Protein AF-A0A3M1D0J6-F1 (afdb_monomer)

Solvent-accessible surface area (backbone atoms only — not comparable to full-atom values): 3641 Å² total; per-residue (Å²): 111,72,70,58,56,52,52,51,52,53,52,55,53,54,52,57,64,74,64,64,60,48,78,47,80,46,54,17,34,54,90,47,30,68,60,50,42,54,50,37,53,60,48,30,74,77,35,83,54,43,48,68,47,62,40,58,68,32,56,64,54,48,71,103

Secondary structure (DSSP, 8-state):
-HHHHHHHHHHHHHHHHHT--EEEEEE--TTTHHHHHHHHHHHHHH-TTEEEEEE-S-HHHHH-

Foldseek 3Di:
DVVVVVVVVVVVVVVVVVLQAAEAEAEAAPVCQVVVVVVQVVVCVVPVSYHYHGYYDYHVVRVD

Sequence (64 aa):
MKKLTILAAVVALGISLAFAGTTITVKGSDTLVRLGQRWAEVYMQKHPGVTIQVSGGGSGTGIA

Structure (mmCIF, N/CA/C/O backbone):
data_AF-A0A3M1D0J6-F1
#
_entry.id   AF-A0A3M1D0J6-F1
#
loop_
_atom_site.group_PDB
_atom_site.id
_atom_site.type_symbol
_atom_site.label_atom_id
_atom_site.label_alt_id
_atom_site.label_comp_id
_atom_site.label_asym_id
_atom_site.label_entity_id
_atom_site.label_seq_id
_atom_site.pdbx_PDB_ins_code
_atom_site.Cartn_x
_atom_site.Cartn_y
_atom_site.Cartn_z
_atom_site.occupancy
_atom_site.B_iso_or_equiv
_atom_site.auth_seq_id
_atom_site.auth_comp_id
_atom_site.auth_asym_id
_atom_site.auth_atom_id
_atom_site.pdbx_PDB_model_num
ATOM 1 N N . MET A 1 1 ? -22.840 3.347 41.169 1.00 61.59 1 MET A N 1
ATOM 2 C CA . MET A 1 1 ? -22.720 3.966 39.826 1.00 61.59 1 MET A CA 1
ATOM 3 C C . MET A 1 1 ? -21.275 4.079 39.338 1.00 61.59 1 MET A C 1
ATOM 5 O O . MET A 1 1 ? -21.026 3.665 38.220 1.00 61.59 1 MET A O 1
ATOM 9 N N . LYS A 1 2 ? -20.306 4.509 40.171 1.00 64.50 2 LYS A N 1
ATOM 10 C CA . LYS A 1 2 ? -18.872 4.609 39.798 1.00 64.50 2 LYS A CA 1
ATOM 11 C C . LYS A 1 2 ? -18.237 3.304 39.273 1.00 64.50 2 LYS A C 1
ATOM 13 O O . LYS A 1 2 ? -17.434 3.333 38.355 1.00 64.50 2 LYS A O 1
ATOM 18 N N . LYS A 1 3 ? -18.624 2.146 39.828 1.00 69.25 3 LYS A N 1
ATOM 19 C CA . LYS A 1 3 ? -18.151 0.825 39.363 1.00 69.25 3 LYS A CA 1
ATOM 20 C C . LYS A 1 3 ? -18.658 0.472 37.956 1.00 69.25 3 LYS A C 1
ATOM 22 O O . LYS A 1 3 ? -17.953 -0.185 37.205 1.00 69.25 3 LYS A O 1
ATOM 27 N N . LEU A 1 4 ? -19.858 0.941 37.600 1.00 78.81 4 LEU A N 1
ATOM 28 C CA . LEU A 1 4 ? -20.483 0.680 36.302 1.00 78.81 4 LEU A CA 1
ATOM 29 C C . LEU A 1 4 ? -19.856 1.550 35.202 1.00 78.81 4 LEU A C 1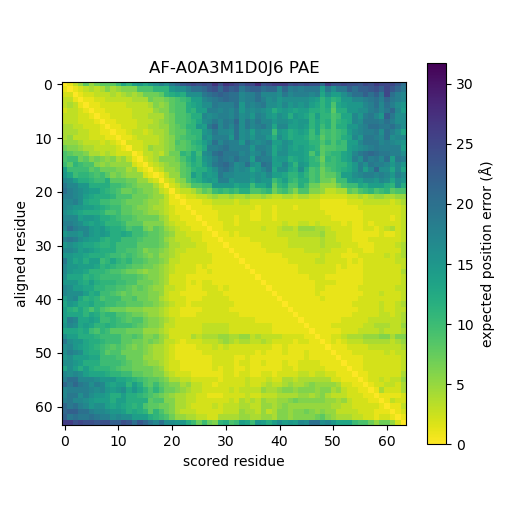
ATOM 31 O O . LEU A 1 4 ? -19.618 1.063 34.104 1.00 78.81 4 LEU A O 1
ATOM 35 N N . THR A 1 5 ? -19.504 2.802 35.519 1.00 82.00 5 THR A N 1
ATOM 36 C CA . THR A 1 5 ? -18.757 3.677 34.602 1.00 82.00 5 THR A CA 1
ATOM 37 C C . THR A 1 5 ? -17.331 3.193 34.350 1.00 82.00 5 THR A C 1
ATOM 39 O O . THR A 1 5 ? -16.874 3.252 33.214 1.00 82.00 5 THR A O 1
ATOM 42 N N . ILE A 1 6 ? -16.640 2.658 35.364 1.00 83.56 6 ILE A N 1
ATOM 43 C CA . ILE A 1 6 ? -15.302 2.068 35.179 1.00 83.56 6 ILE A CA 1
ATOM 44 C C . ILE A 1 6 ? -15.376 0.830 34.275 1.00 83.56 6 ILE A C 1
ATOM 46 O O . ILE A 1 6 ? -14.574 0.695 33.356 1.00 83.56 6 ILE A O 1
ATOM 50 N N . LEU A 1 7 ? -16.363 -0.046 34.483 1.00 84.94 7 LEU A N 1
ATOM 51 C CA . LEU A 1 7 ? -16.526 -1.245 33.660 1.00 84.94 7 LEU A CA 1
ATOM 52 C C . LEU A 1 7 ? -16.840 -0.900 32.194 1.00 84.94 7 LEU A C 1
ATOM 54 O O . LEU A 1 7 ? -16.253 -1.486 31.288 1.00 84.94 7 LEU A O 1
ATOM 58 N N . ALA A 1 8 ? -17.700 0.096 31.956 1.00 85.06 8 ALA A N 1
ATOM 59 C CA . ALA A 1 8 ? -18.005 0.580 30.610 1.00 85.06 8 ALA A CA 1
ATOM 60 C C . ALA A 1 8 ? -16.767 1.159 29.898 1.00 85.06 8 ALA A C 1
ATOM 62 O O . ALA A 1 8 ? -16.561 0.895 28.715 1.00 85.06 8 ALA A O 1
ATOM 63 N N . ALA A 1 9 ? -15.911 1.891 30.620 1.00 83.81 9 ALA A N 1
ATOM 64 C CA . ALA A 1 9 ? -14.667 2.429 30.071 1.00 83.81 9 ALA A CA 1
ATOM 65 C C . ALA A 1 9 ? -13.665 1.322 29.691 1.00 83.81 9 ALA A C 1
ATOM 67 O O . ALA A 1 9 ? -13.040 1.397 28.635 1.00 83.81 9 ALA A O 1
ATOM 68 N N . VAL A 1 10 ? -13.546 0.267 30.507 1.00 84.81 10 VAL A N 1
ATOM 69 C CA . VAL A 1 10 ? -12.659 -0.878 30.222 1.00 84.81 10 VAL A CA 1
ATOM 70 C C . VAL A 1 10 ? -13.135 -1.665 28.997 1.00 84.81 10 VAL A C 1
ATOM 72 O O . VAL A 1 10 ? -12.323 -2.030 28.148 1.00 84.81 10 VA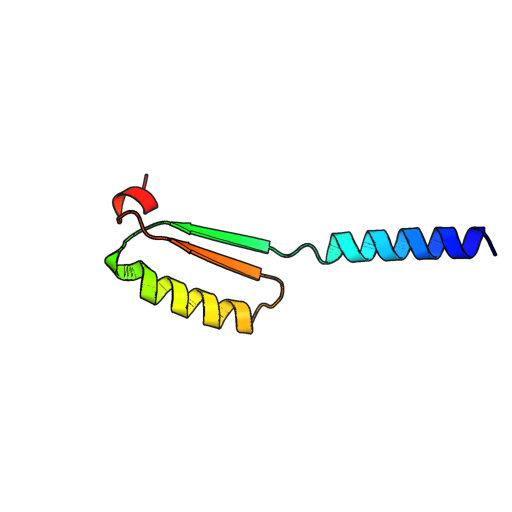L A O 1
ATOM 75 N N . VAL A 1 11 ? -14.446 -1.876 28.859 1.00 85.19 11 VAL A N 1
ATOM 76 C CA . VAL A 1 11 ? -15.029 -2.548 27.685 1.00 85.19 11 VAL A CA 1
ATOM 77 C C . VAL A 1 11 ? -14.826 -1.716 26.414 1.00 85.19 11 VAL A C 1
ATOM 79 O O . VAL A 1 11 ? -14.399 -2.258 25.397 1.00 85.19 11 VAL A O 1
ATOM 82 N N . ALA A 1 12 ? -15.052 -0.401 26.469 1.00 79.06 12 ALA A N 1
ATOM 83 C CA . ALA A 1 12 ? -14.827 0.490 25.327 1.00 79.06 12 ALA A CA 1
ATOM 84 C C . ALA A 1 12 ? -13.354 0.500 24.867 1.00 79.06 12 ALA A C 1
ATOM 86 O O . ALA A 1 12 ? -13.069 0.508 23.665 1.00 79.06 12 ALA A O 1
ATOM 87 N N . LEU A 1 13 ? -12.414 0.435 25.815 1.00 79.56 13 LEU A N 1
ATOM 88 C CA . LEU A 1 13 ? -10.985 0.367 25.514 1.00 79.56 13 LEU A CA 1
ATOM 89 C C . LEU A 1 13 ? -10.592 -0.983 24.888 1.00 79.56 13 LEU A C 1
ATOM 91 O O . LEU A 1 13 ? -9.842 -1.013 23.914 1.00 79.56 13 LEU A O 1
ATOM 95 N N . GLY A 1 14 ? -11.143 -2.092 25.396 1.00 76.38 14 GLY A N 1
ATOM 96 C CA . GLY A 1 14 ? -10.909 -3.433 24.846 1.00 76.38 14 GLY A CA 1
ATOM 97 C C . GLY A 1 14 ? -11.447 -3.606 23.422 1.00 76.38 14 GLY A C 1
ATOM 98 O O . GLY A 1 14 ? -10.787 -4.214 22.583 1.00 76.38 14 GLY A O 1
ATOM 99 N N . ILE A 1 15 ? -12.604 -3.009 23.122 1.00 72.94 15 ILE A N 1
ATOM 100 C CA . ILE A 1 15 ? -13.187 -3.001 21.773 1.00 72.94 15 ILE A CA 1
ATOM 101 C C . ILE A 1 15 ? -12.278 -2.237 20.802 1.00 72.94 15 ILE A C 1
ATOM 103 O O . ILE A 1 15 ? -11.975 -2.733 19.723 1.00 72.94 15 ILE A O 1
ATOM 107 N N . SER A 1 16 ? -11.777 -1.067 21.199 1.00 69.19 16 SER A N 1
ATOM 108 C CA . SER A 1 16 ? -10.916 -0.235 20.344 1.00 69.19 16 SER A CA 1
ATOM 109 C C . SER A 1 16 ? -9.626 -0.950 19.916 1.00 69.19 16 SER A C 1
ATOM 111 O O . SER A 1 16 ? -9.191 -0.807 18.777 1.00 69.19 16 SER A O 1
ATOM 113 N N . LEU A 1 17 ? -9.042 -1.764 20.803 1.00 65.94 17 LEU A N 1
ATOM 114 C CA . LEU A 1 17 ? -7.851 -2.570 20.506 1.00 65.94 17 LEU A CA 1
ATOM 115 C C . LEU A 1 17 ? -8.141 -3.728 19.538 1.00 65.94 17 LEU A C 1
ATOM 117 O O . LEU A 1 17 ? -7.282 -4.077 18.732 1.00 65.94 17 LEU A O 1
ATOM 121 N N . ALA A 1 18 ? -9.345 -4.304 19.583 1.00 65.88 18 ALA A N 1
ATOM 122 C CA . ALA A 1 18 ? -9.754 -5.386 18.685 1.00 65.88 18 ALA A CA 1
ATOM 123 C C . ALA A 1 18 ? -10.038 -4.909 17.246 1.00 65.88 18 ALA A C 1
ATOM 125 O O . ALA A 1 18 ? -9.980 -5.708 16.31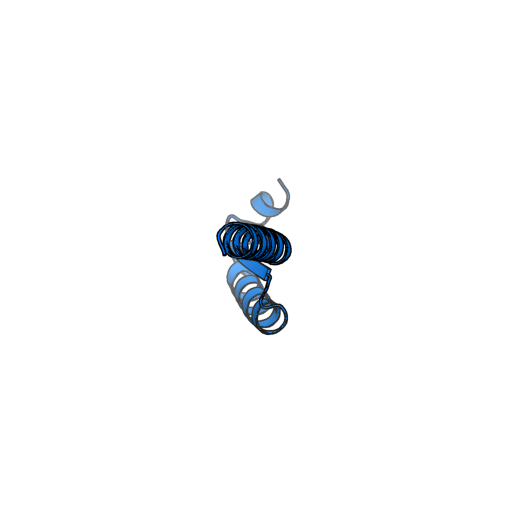5 1.00 65.88 18 ALA A O 1
ATOM 126 N N . PHE A 1 19 ? -10.316 -3.614 17.057 1.00 66.00 19 PHE A N 1
ATOM 127 C CA . PHE A 1 19 ? -10.588 -2.991 15.755 1.00 66.00 19 PHE A CA 1
ATOM 128 C C . PHE A 1 19 ? -9.387 -2.219 15.178 1.00 66.00 19 PHE A C 1
ATOM 130 O O . PHE A 1 19 ? -9.562 -1.360 14.313 1.00 66.00 19 PHE A O 1
ATOM 137 N N . ALA A 1 20 ? -8.161 -2.508 15.625 1.00 73.56 20 ALA A N 1
ATOM 138 C CA . ALA A 1 20 ? -6.964 -1.932 15.020 1.00 73.56 20 ALA A CA 1
ATOM 139 C C . ALA A 1 20 ? -6.842 -2.390 13.552 1.00 73.56 20 ALA A C 1
ATOM 141 O O . ALA A 1 20 ? -6.593 -3.562 13.268 1.00 73.56 20 ALA A O 1
ATOM 142 N N . GLY A 1 21 ? -7.057 -1.466 12.612 1.00 80.44 21 GLY A N 1
ATOM 143 C CA . GLY A 1 21 ? -6.947 -1.743 11.181 1.00 80.44 21 GLY A CA 1
ATOM 144 C C . GLY A 1 21 ? -5.525 -2.138 10.767 1.00 80.44 21 GLY A C 1
ATOM 145 O O . GLY A 1 21 ? -4.541 -1.727 11.381 1.00 80.44 21 GLY A O 1
ATOM 146 N N . THR A 1 22 ? -5.408 -2.935 9.707 1.00 91.88 22 THR A N 1
ATOM 147 C CA . THR A 1 22 ? -4.121 -3.349 9.131 1.00 91.88 22 THR A CA 1
ATOM 148 C C . THR A 1 22 ? -3.696 -2.375 8.038 1.00 91.88 22 THR A C 1
ATOM 150 O O . THR A 1 22 ? -4.463 -2.116 7.114 1.00 91.88 22 THR A O 1
ATOM 153 N N . THR A 1 23 ? -2.460 -1.882 8.091 1.00 95.31 23 THR A N 1
ATOM 154 C CA . THR A 1 23 ? -1.890 -1.045 7.024 1.00 95.31 23 THR A CA 1
ATOM 155 C C . THR A 1 23 ? -0.844 -1.828 6.241 1.00 95.31 23 THR A C 1
ATOM 157 O O . THR A 1 23 ? 0.063 -2.412 6.830 1.00 95.31 23 THR A O 1
ATOM 160 N N . ILE A 1 24 ? -0.960 -1.825 4.914 1.00 96.19 24 ILE A N 1
ATOM 161 C CA . ILE A 1 24 ? -0.036 -2.471 3.979 1.00 96.19 24 ILE A CA 1
ATOM 162 C C . ILE A 1 24 ? 0.575 -1.391 3.089 1.00 96.19 24 ILE A C 1
ATOM 164 O O . ILE A 1 24 ? -0.146 -0.651 2.421 1.00 96.19 24 ILE A O 1
ATOM 168 N N . THR A 1 25 ? 1.901 -1.336 3.029 1.00 96.38 25 THR A N 1
ATOM 169 C CA . THR A 1 25 ? 2.624 -0.425 2.137 1.00 96.38 25 THR A CA 1
ATOM 170 C C . THR A 1 25 ? 3.292 -1.217 1.026 1.00 96.38 25 THR A C 1
ATOM 172 O O . THR A 1 25 ? 4.040 -2.156 1.281 1.00 96.38 25 THR A O 1
ATOM 175 N N . VAL A 1 26 ? 3.032 -0.820 -0.214 1.00 95.69 26 VAL A N 1
ATOM 176 C CA . VAL A 1 26 ? 3.590 -1.410 -1.427 1.00 95.69 26 VAL A CA 1
ATOM 177 C C . VAL A 1 26 ? 4.429 -0.349 -2.126 1.00 95.69 26 VAL A C 1
ATOM 179 O O . VAL A 1 26 ? 3.932 0.722 -2.489 1.00 95.69 26 VAL A O 1
ATOM 182 N N . LYS A 1 27 ? 5.710 -0.647 -2.328 1.00 95.62 27 LYS A N 1
ATOM 183 C CA . LYS A 1 27 ? 6.637 0.193 -3.085 1.00 95.62 27 LYS A CA 1
ATOM 184 C C . LYS A 1 27 ? 7.260 -0.638 -4.196 1.00 95.62 27 LYS A C 1
ATOM 186 O O . LYS A 1 27 ? 7.657 -1.773 -3.956 1.00 95.62 27 LYS A O 1
ATOM 191 N N . GLY A 1 28 ? 7.316 -0.107 -5.413 1.00 95.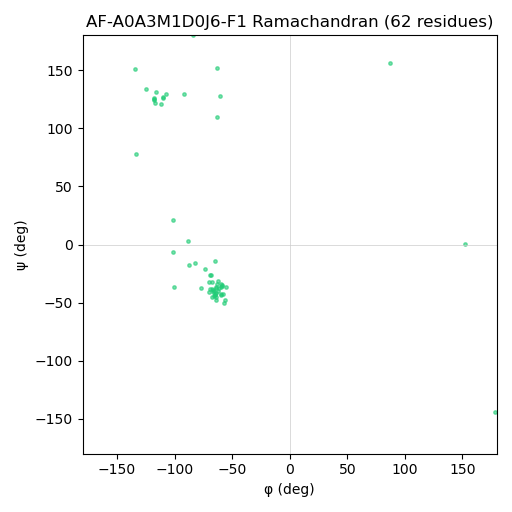38 28 GLY A N 1
ATOM 192 C CA . 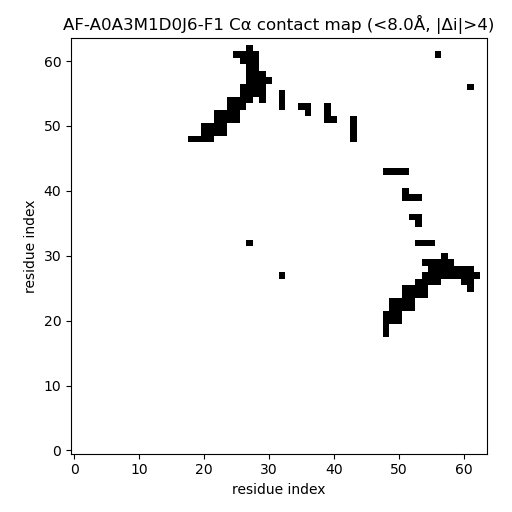GLY A 1 28 ? 7.856 -0.871 -6.534 1.00 95.38 28 GLY A CA 1
ATOM 193 C C . GLY A 1 28 ? 7.823 -0.138 -7.867 1.00 95.38 28 GLY A C 1
ATOM 194 O O . GLY A 1 28 ? 8.052 1.067 -7.938 1.00 95.38 28 GLY A O 1
ATOM 195 N N . SER A 1 29 ? 7.569 -0.896 -8.937 1.00 96.38 29 SER A N 1
ATOM 196 C CA . SER A 1 29 ? 7.701 -0.425 -10.317 1.00 96.38 29 SER A CA 1
ATOM 197 C C . SER A 1 29 ? 6.788 0.755 -10.648 1.00 96.38 29 SER A C 1
ATOM 199 O O . SER A 1 29 ? 5.567 0.668 -10.502 1.00 96.38 29 SER A O 1
ATOM 201 N N . ASP A 1 30 ? 7.369 1.830 -11.185 1.00 97.25 30 ASP A N 1
ATOM 202 C CA . ASP A 1 30 ? 6.620 3.018 -11.613 1.00 97.25 30 ASP A CA 1
ATOM 203 C C . ASP A 1 30 ? 5.623 2.702 -12.729 1.00 97.25 30 ASP A C 1
ATOM 205 O O . ASP A 1 30 ? 4.543 3.290 -12.791 1.00 97.25 30 ASP A O 1
ATOM 209 N N . THR A 1 31 ? 5.945 1.727 -13.584 1.00 96.81 31 THR A N 1
ATOM 210 C CA . THR A 1 31 ? 5.063 1.302 -14.679 1.00 96.81 31 THR A CA 1
ATOM 211 C C . THR A 1 31 ? 3.805 0.597 -14.170 1.00 96.81 31 THR A C 1
ATOM 213 O O . THR A 1 31 ? 2.766 0.658 -14.825 1.00 96.81 31 THR A O 1
ATOM 216 N N . LEU A 1 32 ? 3.862 -0.027 -12.988 1.00 96.50 32 LEU A N 1
ATOM 217 C CA . LEU A 1 32 ? 2.750 -0.768 -12.384 1.00 96.50 32 LEU A CA 1
ATOM 218 C C . LEU A 1 32 ? 2.018 0.017 -11.291 1.00 96.50 32 LEU A C 1
ATOM 220 O O . LEU A 1 32 ? 0.978 -0.443 -10.817 1.00 96.50 32 LEU A O 1
ATOM 224 N N . VAL A 1 33 ? 2.502 1.201 -10.898 1.00 97.25 33 VAL A N 1
ATOM 225 C CA . VAL A 1 33 ? 1.984 1.917 -9.720 1.00 97.25 33 VAL A CA 1
ATOM 226 C C . VAL A 1 33 ? 0.481 2.199 -9.816 1.00 97.25 33 VAL A C 1
ATOM 228 O O . VAL A 1 33 ? -0.252 1.964 -8.858 1.00 97.25 33 VAL A O 1
ATOM 231 N N . ARG A 1 34 ? -0.010 2.617 -10.992 1.00 96.94 34 ARG A N 1
ATOM 232 C CA . ARG A 1 34 ? -1.437 2.928 -11.197 1.00 96.94 34 ARG A CA 1
ATOM 233 C C . ARG A 1 34 ? -2.311 1.677 -11.145 1.00 96.94 34 ARG A C 1
ATOM 235 O O . ARG A 1 34 ? -3.411 1.716 -10.602 1.00 96.94 34 ARG A O 1
ATOM 242 N N . LEU A 1 35 ? -1.815 0.564 -11.690 1.00 97.62 35 LEU A N 1
ATOM 243 C CA . LEU A 1 35 ? -2.502 -0.724 -11.623 1.00 97.62 35 LEU A CA 1
ATOM 244 C C . LEU A 1 35 ? -2.608 -1.191 -10.166 1.00 97.62 35 LEU A C 1
ATOM 246 O O . LEU A 1 35 ? -3.698 -1.527 -9.707 1.00 97.62 35 LEU A O 1
ATOM 250 N N . GLY A 1 36 ? -1.499 -1.123 -9.425 1.00 97.56 36 GLY A N 1
ATOM 251 C CA . GLY A 1 36 ? -1.458 -1.457 -8.003 1.00 97.56 36 GLY A CA 1
ATOM 252 C C . GLY A 1 36 ? -2.399 -0.589 -7.166 1.00 97.56 36 GLY A C 1
ATOM 253 O O . GLY A 1 36 ? -3.128 -1.118 -6.332 1.00 97.56 36 GLY A O 1
ATOM 254 N N . GLN A 1 37 ? -2.458 0.721 -7.428 1.00 98.06 37 GLN A N 1
ATOM 255 C CA . GLN A 1 37 ? -3.406 1.632 -6.772 1.00 98.06 37 GLN A CA 1
ATOM 256 C C . GLN A 1 37 ? -4.864 1.228 -7.027 1.00 98.06 37 GLN A C 1
ATOM 258 O O . GLN A 1 37 ? -5.663 1.200 -6.091 1.00 98.06 37 GLN A O 1
ATOM 263 N N . ARG A 1 38 ? -5.217 0.852 -8.264 1.00 98.25 38 ARG A N 1
ATOM 264 C CA . ARG A 1 38 ? -6.584 0.413 -8.578 1.00 98.25 38 ARG A CA 1
ATOM 265 C C . ARG A 1 38 ? -6.941 -0.906 -7.8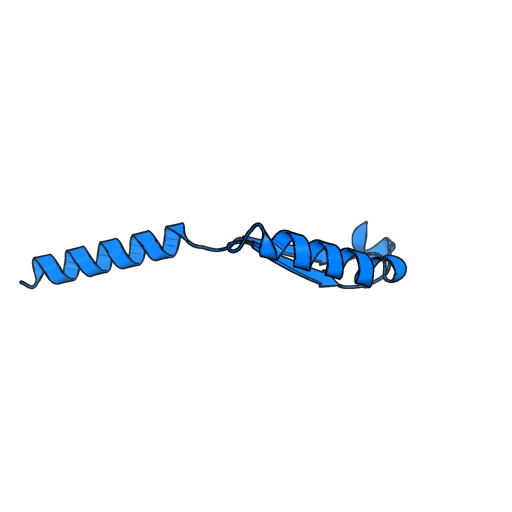93 1.00 98.25 38 ARG A C 1
ATOM 267 O O . ARG A 1 38 ? -8.061 -1.065 -7.414 1.00 98.25 38 ARG A O 1
ATOM 274 N N . TRP A 1 39 ? -6.005 -1.849 -7.826 1.00 98.00 39 TRP A N 1
ATOM 275 C CA . TRP A 1 39 ? -6.207 -3.098 -7.087 1.00 98.00 39 TRP A CA 1
ATOM 276 C C . TRP A 1 39 ? -6.358 -2.859 -5.586 1.00 98.00 39 TRP A C 1
ATOM 278 O O . TRP A 1 39 ? -7.258 -3.432 -4.973 1.00 98.00 39 TRP A O 1
ATOM 288 N N . ALA A 1 40 ? -5.529 -1.981 -5.017 1.00 97.94 40 ALA A N 1
ATOM 289 C CA . ALA A 1 40 ? -5.619 -1.565 -3.625 1.00 97.94 40 ALA A CA 1
ATOM 290 C C . ALA A 1 40 ? -7.007 -0.995 -3.302 1.00 97.94 40 ALA A C 1
ATOM 292 O O . ALA A 1 40 ? -7.636 -1.432 -2.343 1.00 97.94 40 ALA A O 1
ATOM 293 N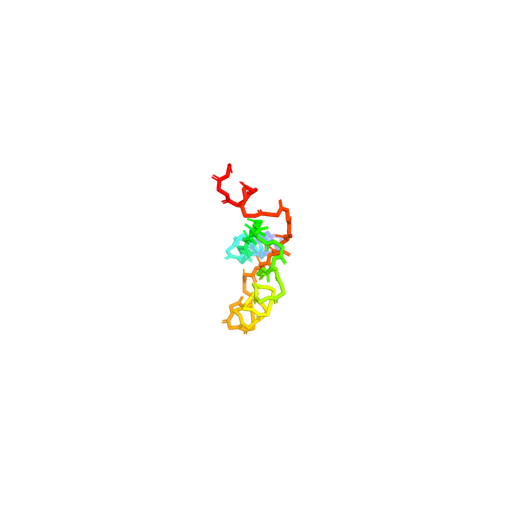 N . GLU A 1 41 ? -7.524 -0.091 -4.135 1.00 98.00 41 GLU A N 1
ATOM 294 C CA . GLU A 1 41 ? -8.859 0.490 -3.962 1.00 98.00 41 GLU A CA 1
ATOM 295 C C . GLU A 1 41 ? -9.959 -0.583 -3.929 1.00 98.00 41 GLU A C 1
ATOM 297 O O . GLU A 1 41 ? -10.760 -0.630 -2.994 1.00 98.00 41 GLU A O 1
ATOM 302 N N . VAL A 1 42 ? -9.967 -1.494 -4.908 1.00 98.19 42 VAL A N 1
ATOM 303 C CA . VAL A 1 42 ? -10.960 -2.582 -4.982 1.00 98.19 42 VAL A CA 1
ATOM 304 C C . VAL A 1 42 ? -10.841 -3.536 -3.790 1.00 98.19 42 VAL A C 1
ATOM 306 O O . VAL A 1 42 ? -11.851 -4.031 -3.288 1.00 98.19 42 VAL A O 1
ATOM 309 N N . TYR A 1 43 ? -9.625 -3.806 -3.316 1.00 97.88 43 TYR A N 1
ATOM 310 C CA . TYR A 1 43 ? -9.415 -4.654 -2.147 1.00 97.88 43 TYR A CA 1
ATOM 311 C C . TYR A 1 43 ? -9.934 -3.994 -0.867 1.00 97.88 43 TYR A C 1
ATOM 313 O O . TYR A 1 43 ? -10.637 -4.650 -0.099 1.00 97.88 43 TYR A O 1
ATOM 321 N N . MET A 1 44 ? -9.640 -2.707 -0.659 1.00 97.12 44 MET A N 1
ATOM 322 C CA . MET A 1 44 ? -10.083 -1.950 0.518 1.00 97.12 44 MET A CA 1
ATOM 323 C C . MET A 1 44 ? -11.610 -1.831 0.589 1.00 97.12 44 MET A C 1
ATOM 325 O O . MET A 1 44 ? -12.175 -1.914 1.675 1.00 97.12 44 MET A O 1
ATOM 329 N N . GLN A 1 45 ? -12.303 -1.745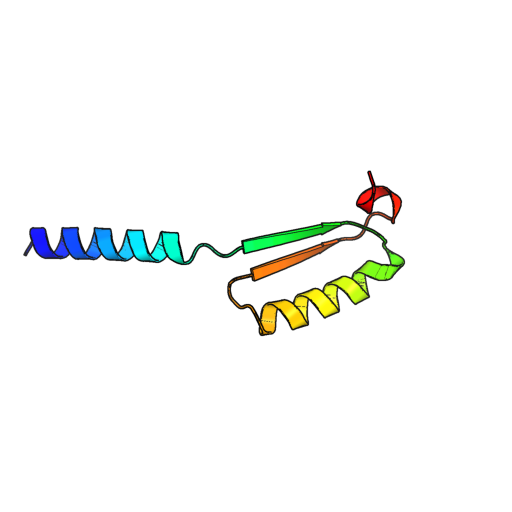 -0.553 1.00 96.88 45 GLN A N 1
ATOM 330 C CA . GLN A 1 45 ? -13.773 -1.805 -0.587 1.00 96.88 45 GLN A CA 1
ATOM 331 C C . GLN A 1 45 ? -14.325 -3.119 -0.012 1.00 96.88 45 GLN A C 1
ATOM 333 O O . GLN A 1 45 ? -15.389 -3.128 0.603 1.00 96.88 45 GLN A O 1
ATOM 338 N N . LYS A 1 46 ? -13.609 -4.234 -0.204 1.00 96.94 46 LYS A N 1
ATOM 339 C CA . LYS A 1 46 ? -13.995 -5.558 0.313 1.00 96.94 46 LYS A CA 1
ATOM 340 C C . LYS A 1 46 ? -13.488 -5.816 1.735 1.00 96.94 46 LYS A C 1
ATOM 342 O O . LYS A 1 46 ? -14.001 -6.707 2.404 1.00 96.94 46 LYS A O 1
ATOM 347 N N . HIS A 1 47 ? -12.499 -5.048 2.191 1.00 94.94 47 HIS A N 1
ATOM 348 C CA . HIS A 1 47 ? -11.816 -5.234 3.470 1.00 94.94 47 HIS A CA 1
ATOM 349 C C . HIS A 1 47 ? -11.694 -3.884 4.199 1.00 94.94 47 HIS A C 1
ATOM 351 O O . HIS A 1 47 ? -10.614 -3.295 4.218 1.00 94.94 47 HIS A O 1
ATOM 357 N N . PRO A 1 48 ? -12.777 -3.388 4.828 1.00 88.12 48 PRO A N 1
ATOM 358 C CA . PRO A 1 48 ? -12.832 -2.041 5.412 1.00 88.12 48 PRO A CA 1
ATOM 359 C C . PRO A 1 48 ? -11.871 -1.816 6.593 1.00 88.12 48 PRO A C 1
ATOM 361 O O . PRO A 1 48 ? -11.627 -0.678 6.976 1.00 88.12 48 PRO A O 1
ATOM 364 N N . GLY A 1 49 ? -11.312 -2.885 7.169 1.00 91.50 49 GLY A N 1
ATOM 365 C CA . GLY A 1 49 ? -10.265 -2.815 8.192 1.00 91.50 49 GLY A CA 1
ATOM 366 C C . GLY A 1 49 ? -8.840 -2.768 7.634 1.00 91.50 49 GLY A C 1
ATOM 367 O O . GLY A 1 49 ? -7.898 -2.814 8.419 1.00 91.50 49 GLY A O 1
ATOM 368 N N . VAL A 1 50 ? -8.655 -2.727 6.309 1.00 95.62 50 VAL A N 1
ATOM 369 C CA . VAL A 1 50 ? -7.334 -2.725 5.667 1.00 95.62 50 VAL A CA 1
ATOM 370 C C . VAL A 1 50 ? -7.120 -1.422 4.910 1.00 95.62 50 VAL A C 1
ATOM 372 O O . VAL A 1 50 ? -7.951 -1.018 4.106 1.00 95.62 50 VAL A O 1
ATOM 375 N N . THR A 1 51 ? -5.973 -0.788 5.133 1.00 96.31 51 THR A N 1
ATOM 376 C CA . THR A 1 51 ? -5.497 0.365 4.364 1.00 96.31 51 THR A CA 1
ATOM 377 C C . THR A 1 51 ? -4.295 -0.056 3.531 1.00 96.31 51 THR A C 1
ATOM 379 O O . THR A 1 51 ? -3.328 -0.578 4.076 1.00 96.31 51 THR A O 1
ATOM 382 N N . ILE A 1 52 ? -4.325 0.175 2.217 1.00 97.81 52 ILE A N 1
ATOM 383 C CA . ILE A 1 52 ? -3.221 -0.163 1.312 1.00 97.81 52 ILE A CA 1
ATOM 384 C C . ILE A 1 52 ? -2.677 1.112 0.667 1.00 97.81 52 ILE A C 1
ATOM 386 O O . ILE A 1 52 ? -3.413 1.858 0.024 1.00 97.81 52 ILE A O 1
ATOM 390 N N . GLN A 1 53 ? -1.376 1.342 0.813 1.00 97.44 53 GLN A N 1
ATOM 391 C CA . GLN A 1 53 ? -0.660 2.488 0.257 1.00 97.44 53 GLN A CA 1
ATOM 392 C C . GLN A 1 53 ? 0.284 2.001 -0.836 1.00 97.44 53 GLN A C 1
ATOM 394 O O . GLN A 1 53 ? 1.154 1.177 -0.574 1.00 97.44 53 GLN A O 1
ATOM 399 N N . VAL A 1 54 ? 0.121 2.498 -2.062 1.00 97.69 54 VAL A N 1
ATOM 400 C CA . VAL A 1 54 ? 0.921 2.067 -3.217 1.00 97.69 54 VAL A CA 1
ATOM 401 C C . VAL A 1 54 ? 1.724 3.243 -3.759 1.00 97.69 54 VAL A C 1
ATOM 403 O O . VAL A 1 54 ? 1.154 4.285 -4.096 1.00 97.69 54 VAL A O 1
ATOM 406 N N . SER A 1 55 ? 3.040 3.064 -3.857 1.00 96.81 55 SER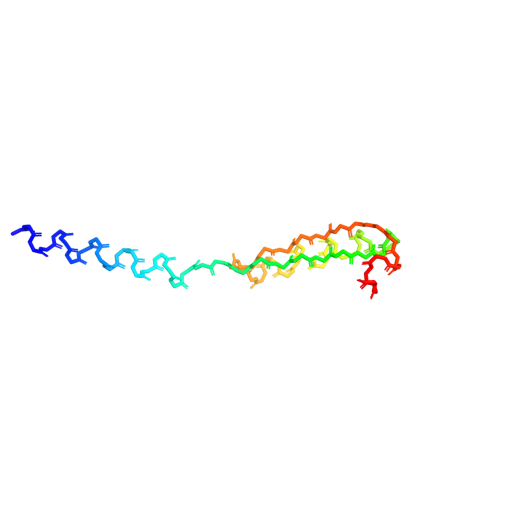 A N 1
ATOM 407 C CA . SER A 1 55 ? 3.993 4.090 -4.287 1.00 96.81 55 SER A CA 1
ATOM 408 C C . SER A 1 55 ? 5.003 3.564 -5.311 1.00 96.81 55 SER A C 1
ATOM 410 O O . SER A 1 55 ? 5.324 2.375 -5.352 1.00 96.81 55 SER A O 1
ATOM 412 N N . GLY A 1 56 ? 5.471 4.475 -6.165 1.00 95.50 56 GLY A N 1
ATOM 413 C CA . GLY A 1 56 ? 6.514 4.222 -7.156 1.00 95.50 56 GLY A CA 1
ATOM 414 C C . GLY A 1 56 ? 7.927 4.350 -6.578 1.00 95.50 56 GLY A C 1
ATOM 415 O O . GLY A 1 56 ? 8.122 4.650 -5.397 1.00 95.50 56 GLY A O 1
ATOM 416 N N . GLY A 1 57 ? 8.921 4.131 -7.427 1.00 93.69 57 GLY A N 1
ATOM 417 C CA . GLY A 1 57 ? 10.345 4.099 -7.089 1.00 93.69 57 GLY A CA 1
ATOM 418 C C . GLY A 1 57 ? 11.180 3.203 -8.010 1.00 93.69 57 GLY A C 1
ATOM 419 O O . GLY A 1 57 ? 12.382 3.066 -7.799 1.00 93.69 57 GLY A O 1
ATOM 420 N N . GLY A 1 58 ? 10.562 2.561 -9.000 1.00 94.56 58 GLY A N 1
ATOM 421 C CA . GLY A 1 58 ? 11.203 1.621 -9.916 1.00 94.56 58 GLY A CA 1
ATOM 422 C C . GLY A 1 58 ? 11.226 0.187 -9.381 1.00 94.56 58 GLY A C 1
ATOM 423 O O . GLY A 1 58 ? 11.151 -0.058 -8.178 1.00 94.56 58 GLY A O 1
ATOM 424 N N . SER A 1 59 ? 11.332 -0.796 -10.283 1.00 93.12 59 SER A N 1
ATOM 425 C CA . SER A 1 59 ? 11.298 -2.222 -9.909 1.00 93.12 59 SER A CA 1
ATOM 426 C C . SER A 1 59 ? 12.414 -2.596 -8.931 1.00 93.12 59 SER A C 1
ATOM 428 O O . SER A 1 59 ? 12.182 -3.389 -8.027 1.00 93.12 59 SER A O 1
ATOM 430 N N . GLY A 1 60 ? 13.593 -1.976 -9.066 1.00 93.62 60 GLY A N 1
ATOM 431 C CA . GLY A 1 60 ? 14.709 -2.168 -8.137 1.00 93.62 60 GLY A CA 1
ATOM 432 C C . GLY A 1 60 ? 14.351 -1.799 -6.697 1.00 93.62 60 GLY A C 1
ATOM 433 O O . GLY A 1 60 ? 14.742 -2.511 -5.787 1.00 93.62 60 GLY A O 1
ATOM 434 N N . THR A 1 61 ? 13.522 -0.775 -6.485 1.00 90.88 61 THR A N 1
ATOM 435 C CA . THR A 1 61 ? 13.060 -0.386 -5.144 1.00 90.88 61 THR A CA 1
ATOM 436 C C . THR A 1 61 ? 12.103 -1.401 -4.520 1.00 90.88 61 THR A C 1
ATOM 438 O O . THR A 1 61 ? 12.005 -1.465 -3.303 1.00 90.88 61 THR A O 1
ATOM 441 N N . GLY A 1 62 ? 11.376 -2.173 -5.332 1.00 88.81 62 GLY A N 1
ATOM 442 C CA . GLY A 1 62 ? 10.504 -3.233 -4.820 1.00 88.81 62 GLY A CA 1
ATOM 443 C C . GLY A 1 62 ? 11.236 -4.541 -4.509 1.00 88.81 62 GLY A C 1
ATOM 444 O O . GLY A 1 62 ? 10.666 -5.400 -3.848 1.00 88.81 62 GLY A O 1
ATOM 445 N N . ILE A 1 63 ? 12.459 -4.708 -5.024 1.00 91.69 63 ILE A N 1
ATOM 446 C CA . ILE A 1 63 ? 13.287 -5.909 -4.837 1.00 91.69 63 ILE A CA 1
ATOM 447 C C . ILE A 1 63 ? 14.354 -5.692 -3.755 1.00 91.69 63 ILE A C 1
ATOM 449 O O . ILE A 1 63 ? 14.692 -6.645 -3.056 1.00 91.69 63 ILE A O 1
ATOM 453 N N . ALA A 1 64 ? 14.909 -4.479 -3.675 1.00 72.12 64 ALA A N 1
ATOM 454 C CA . ALA A 1 64 ? 15.964 -4.100 -2.736 1.00 72.12 64 ALA A CA 1
ATOM 455 C C . ALA A 1 64 ? 15.506 -4.084 -1.272 1.00 72.12 64 ALA A C 1
ATOM 457 O O . ALA A 1 64 ? 14.311 -3.811 -1.015 1.00 72.12 64 ALA A O 1
#

pLDDT: mean 88.79, std 10.71, range [61.59, 98.25]

Radius of gyration: 19.08 Å; Cα contacts (8 Å, |Δi|>4): 69; chains: 1; bounding box: 39×10×54 Å

Mean predicted aligned error: 7.29 Å

Nearest PDB structures (foldseek):
  1twy-assembly1_A  TM=9.270E-01  e=1.078E-02  Vibrio cholerae O1 biovar El Tor str. N16961
  7dm2-assembly1_A  TM=9.175E-01  e=1.237E-02  Mycobacterium tuberculosis H37Rv
  4jwo-assembly1_A  TM=9.038E-01  e=2.001E-02  Planctopirus limnophila DSM 3776
  1twy-assembly11_F  TM=8.952E-01  e=3.237E-02  Vibrio cholerae O1 biovar El Tor str. N16961
  4n13-assembly1_A  TM=9.342E-01  e=7.384E-02  Borreliella burgdorferi B31